Protein AF-G3HAL9-F1 (afdb_monomer_lite)

Radius of gyration: 25.88 Å; chains: 1; bounding box: 55×43×57 Å

InterPro domains:
  IPR000467 G-patch domain [PF01585]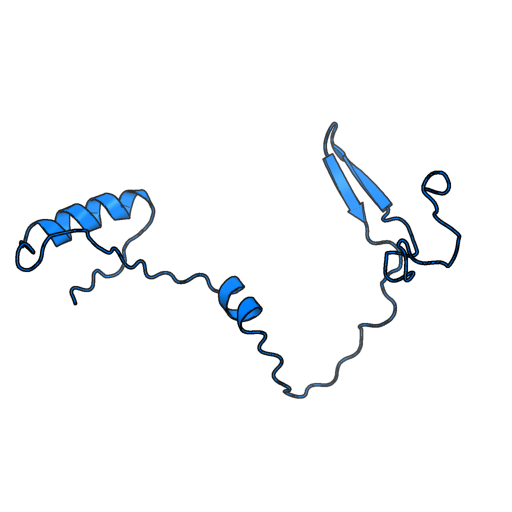 (1-33)
  IPR000467 G-patch domain [PS50174] (1-33)
  IPR000467 G-patch domain [SM00443] (1-37)
  IPR012677 Nucleotide-binding alpha-beta plait domain superfamily [G3DSA:3.30.70.330] (67-102)
  IPR040052 Splicing factor 45 [PTHR13288] (1-98)

Organism: Cricetulus griseus (NCBI:txid10029)

pLDDT: mean 73.86, std 15.91, range [32.91, 94.56]

Sequence (104 aa):
MQKYGFQEGQGLGKHEQGLITALSVEKTSKRGGNIIVGDAKEKRESQDASKKSDSNPLTEKLKCPPKVVLLRNMVGVGKVDEDLEVETKEECEKYGKVWEMCDI

Structure (mmCIF, N/CA/C/O backbone):
data_AF-G3HAL9-F1
#
_entry.id   AF-G3HAL9-F1
#
loop_
_atom_site.group_PDB
_atom_site.id
_atom_site.type_symbol
_atom_site.label_atom_id
_atom_site.label_alt_id
_atom_site.label_comp_id
_atom_site.label_asym_id
_atom_site.label_entity_id
_atom_site.label_seq_id
_atom_site.pdbx_PDB_ins_code
_atom_site.Cartn_x
_atom_site.Cartn_y
_atom_site.Cartn_z
_atom_site.occupancy
_atom_site.B_iso_or_equiv
_atom_site.auth_seq_id
_atom_site.auth_comp_id
_atom_site.auth_asym_id
_atom_site.auth_atom_id
_atom_site.pdbx_PDB_model_num
ATOM 1 N N . MET A 1 1 ? -31.031 7.710 31.951 1.00 58.72 1 MET A N 1
ATOM 2 C CA . MET A 1 1 ? -31.438 7.223 30.611 1.00 58.72 1 MET A CA 1
ATOM 3 C C . MET A 1 1 ? -32.954 7.206 30.402 1.00 58.72 1 MET A C 1
ATOM 5 O O . MET A 1 1 ? -33.377 7.298 29.261 1.00 58.72 1 MET A O 1
ATOM 9 N N . GLN A 1 2 ? -33.774 7.200 31.460 1.00 64.12 2 GLN A N 1
ATOM 10 C CA . GLN A 1 2 ? -35.248 7.222 31.379 1.00 64.12 2 GLN A CA 1
ATOM 11 C C . GLN A 1 2 ? -35.827 8.379 30.539 1.00 64.12 2 GLN A C 1
ATOM 13 O O . GLN A 1 2 ? -36.776 8.196 29.788 1.00 64.12 2 GLN A O 1
ATOM 18 N N . LYS A 1 3 ? -35.179 9.553 30.571 1.00 68.81 3 LYS A N 1
ATOM 19 C CA . LYS A 1 3 ? -35.538 10.728 29.754 1.00 68.81 3 LYS A CA 1
ATOM 20 C C . LYS A 1 3 ? -35.478 10.484 28.232 1.00 68.81 3 LYS A C 1
ATOM 22 O O . LYS A 1 3 ? -36.099 11.226 27.485 1.00 68.81 3 LYS A O 1
ATOM 27 N N . TYR A 1 4 ? -34.748 9.463 27.781 1.00 69.94 4 TYR A N 1
ATOM 28 C CA . TYR A 1 4 ? -34.570 9.117 26.365 1.00 69.94 4 TYR A CA 1
ATOM 29 C C . TYR A 1 4 ? -35.267 7.799 25.983 1.00 69.94 4 TYR A C 1
ATOM 31 O O . TYR A 1 4 ? -34.837 7.125 25.054 1.00 69.94 4 TYR A O 1
ATOM 39 N N . GLY A 1 5 ? -36.334 7.422 26.698 1.00 66.44 5 GLY A N 1
ATOM 40 C CA . GLY A 1 5 ? -37.165 6.265 26.341 1.00 66.44 5 GLY A CA 1
ATOM 41 C C . GLY A 1 5 ? -36.671 4.918 26.872 1.00 66.44 5 GLY A C 1
ATOM 42 O O . GLY A 1 5 ? -37.131 3.883 26.412 1.00 66.44 5 GLY A O 1
ATOM 43 N N . PHE A 1 6 ? -35.750 4.915 27.837 1.00 73.25 6 PHE A N 1
ATOM 44 C CA . PHE A 1 6 ? -35.351 3.700 28.546 1.00 73.25 6 PHE A CA 1
ATOM 45 C C . PHE A 1 6 ? -36.448 3.259 29.527 1.00 73.25 6 PHE A C 1
ATOM 47 O O . PHE A 1 6 ? -36.790 4.028 30.432 1.00 73.25 6 PHE A O 1
ATOM 54 N N . GLN A 1 7 ? -36.947 2.032 29.374 1.00 72.19 7 GLN A N 1
ATOM 55 C CA . GLN A 1 7 ? -37.799 1.352 30.352 1.00 72.19 7 GLN A CA 1
ATOM 56 C C . GLN A 1 7 ? -37.038 0.159 30.937 1.00 72.19 7 GLN A C 1
ATOM 58 O O . GLN A 1 7 ? -36.301 -0.524 30.232 1.00 72.19 7 GLN A O 1
ATOM 63 N N . GLU A 1 8 ? -37.188 -0.069 32.239 1.00 69.69 8 GLU A N 1
ATOM 64 C CA . GLU A 1 8 ? -36.499 -1.153 32.939 1.00 69.69 8 GLU A CA 1
ATOM 65 C C . GLU A 1 8 ? -36.958 -2.513 32.383 1.00 69.69 8 GLU A C 1
ATOM 67 O O . GLU A 1 8 ? -38.143 -2.834 32.416 1.00 69.69 8 GLU A O 1
ATOM 72 N N . GLY A 1 9 ? -36.023 -3.279 31.807 1.00 72.56 9 GLY A N 1
ATOM 73 C CA . GLY A 1 9 ? -36.291 -4.578 31.175 1.00 72.56 9 GLY A CA 1
ATOM 74 C C . GLY A 1 9 ? -36.582 -4.543 29.668 1.00 72.56 9 GLY A C 1
ATOM 75 O O . GLY A 1 9 ? -36.568 -5.599 29.039 1.00 72.56 9 GLY A O 1
ATOM 76 N N . GLN A 1 10 ? -36.780 -3.363 29.069 1.00 73.25 10 GLN A N 1
ATOM 77 C CA . GLN A 1 10 ? -37.017 -3.202 27.630 1.00 73.25 10 GLN A CA 1
ATOM 78 C C . GLN A 1 10 ? -35.741 -2.698 26.942 1.00 73.25 10 GLN A C 1
ATOM 80 O O . GLN A 1 10 ? -35.166 -1.680 27.337 1.00 73.25 10 GLN A O 1
ATOM 85 N N . GLY A 1 11 ? -35.271 -3.405 25.913 1.00 75.62 11 GLY A N 1
ATOM 86 C CA . GLY A 1 11 ? -34.077 -2.993 25.175 1.00 75.62 11 GLY A CA 1
ATOM 87 C C . GLY A 1 11 ? -34.285 -1.667 24.438 1.00 75.62 11 GLY A C 1
ATOM 88 O O . GLY A 1 11 ? -35.387 -1.324 24.012 1.00 75.62 11 GLY A O 1
ATOM 89 N N . LEU A 1 12 ? -33.218 -0.889 24.264 1.00 74.00 12 LEU A N 1
ATOM 90 C CA . LEU A 1 12 ? -33.297 0.385 23.542 1.00 74.00 12 LEU A CA 1
ATOM 91 C C . LEU A 1 12 ? -33.543 0.176 22.030 1.00 74.00 12 LEU A C 1
ATOM 93 O O . LEU A 1 12 ? -32.870 -0.624 21.383 1.00 74.00 12 LEU A O 1
ATOM 97 N N . GLY A 1 13 ? -34.464 0.945 21.438 1.00 74.06 13 GLY A N 1
ATOM 98 C CA . GLY A 1 13 ? -34.747 0.956 19.993 1.00 74.06 13 GLY A CA 1
ATOM 99 C C . GLY A 1 13 ? -36.143 0.438 19.623 1.00 74.06 13 GLY A C 1
ATOM 100 O O . GLY A 1 13 ? -36.834 -0.162 20.433 1.00 74.06 13 GLY A O 1
ATOM 101 N N . LYS A 1 14 ? -36.568 0.659 18.372 1.00 78.25 14 LYS A N 1
ATOM 102 C CA . LYS A 1 14 ? -37.939 0.364 17.893 1.00 78.2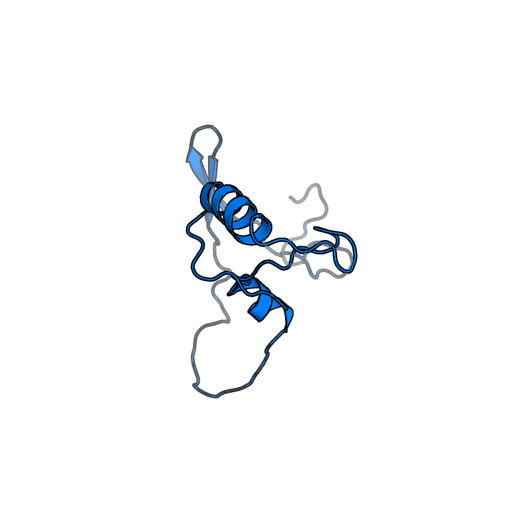5 14 LYS A CA 1
ATOM 103 C C . LYS A 1 14 ? -38.375 -1.101 18.079 1.00 78.25 14 LYS A C 1
ATOM 105 O O . LYS A 1 14 ? -39.562 -1.360 18.223 1.00 78.25 14 LYS A O 1
ATOM 110 N N . HIS A 1 15 ? -37.422 -2.031 18.033 1.00 80.12 15 HIS A N 1
ATOM 111 C CA . HIS A 1 15 ? -37.642 -3.474 18.193 1.00 80.12 15 HIS A CA 1
ATOM 112 C C . HIS A 1 15 ? -37.029 -4.033 19.479 1.00 80.12 15 HIS A C 1
ATOM 114 O O . HIS A 1 15 ? -36.839 -5.239 19.574 1.00 80.12 15 HIS A O 1
ATOM 120 N N . GLU A 1 16 ? -36.647 -3.169 20.422 1.00 76.62 16 GLU A N 1
ATOM 121 C CA . GLU A 1 16 ? -36.116 -3.587 21.726 1.00 76.62 16 GLU A CA 1
ATOM 122 C C . GLU A 1 16 ? -34.829 -4.433 21.658 1.00 76.62 16 GLU A C 1
ATOM 124 O O . GLU A 1 16 ? -34.477 -5.141 22.592 1.00 76.62 16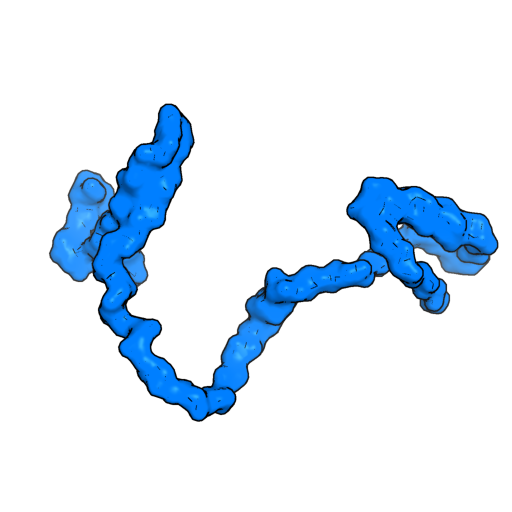 GLU A O 1
ATOM 129 N N . GLN A 1 17 ? -34.097 -4.358 20.541 1.00 80.06 17 GLN A N 1
ATOM 130 C CA . GLN A 1 17 ? -32.881 -5.146 20.294 1.00 80.06 17 GLN A CA 1
ATOM 131 C C . GLN A 1 17 ? -31.629 -4.565 20.969 1.00 80.06 17 GLN A C 1
ATOM 133 O O . GLN A 1 17 ? -30.571 -5.193 20.960 1.00 80.06 17 GLN A O 1
ATOM 138 N N . GLY A 1 18 ? -31.709 -3.332 21.472 1.00 77.12 18 GLY A N 1
ATOM 139 C CA . GLY A 1 18 ? -30.582 -2.641 22.085 1.00 77.12 18 GLY A CA 1
ATOM 140 C C . GLY A 1 18 ? -30.321 -3.062 23.527 1.00 77.12 18 GLY A C 1
ATOM 141 O O . GLY A 1 18 ? -30.983 -3.923 24.096 1.00 77.12 18 GLY A O 1
ATOM 142 N N . LEU A 1 19 ? -29.328 -2.414 24.135 1.00 75.31 19 LEU A N 1
ATOM 143 C CA . LEU A 1 19 ? -28.902 -2.700 25.503 1.00 75.31 19 LEU A CA 1
ATOM 144 C C . LEU A 1 19 ? -30.033 -2.458 26.509 1.00 75.31 19 LEU A C 1
ATOM 146 O O . LEU A 1 19 ? -30.701 -1.424 26.467 1.00 75.31 19 LEU A O 1
ATOM 150 N N . ILE A 1 20 ? -30.193 -3.417 27.421 1.00 74.75 20 ILE A N 1
ATOM 151 C CA . ILE A 1 20 ? -31.208 -3.418 28.485 1.00 74.75 20 ILE A CA 1
ATOM 152 C C . ILE A 1 20 ? -30.682 -2.721 29.752 1.00 74.75 20 ILE A C 1
ATOM 154 O O . ILE A 1 20 ? -31.464 -2.216 30.549 1.00 74.75 20 ILE A O 1
ATOM 158 N N . THR A 1 21 ? -29.359 -2.630 29.924 1.00 76.06 21 THR A N 1
ATOM 159 C CA . THR A 1 21 ? -28.722 -2.025 31.106 1.00 76.06 21 THR A CA 1
ATOM 160 C C . THR A 1 21 ? -27.585 -1.097 30.686 1.00 76.06 21 THR A C 1
ATOM 162 O O . THR A 1 21 ? -26.916 -1.323 29.675 1.00 76.06 21 THR A O 1
ATOM 165 N N . ALA A 1 22 ? -27.369 -0.024 31.450 1.00 70.50 22 ALA A N 1
ATOM 166 C CA . ALA A 1 22 ? -26.293 0.927 31.201 1.00 70.50 22 ALA A CA 1
ATOM 167 C C . ALA A 1 22 ? -24.920 0.331 31.549 1.00 70.50 22 ALA A C 1
ATOM 169 O O . ALA A 1 22 ? -24.763 -0.319 32.579 1.00 70.50 22 ALA A O 1
ATOM 170 N N . LEU A 1 23 ? -23.914 0.617 30.719 1.00 76.25 23 LEU A N 1
ATOM 171 C CA . LEU A 1 23 ? -22.523 0.286 31.024 1.00 76.25 23 LEU A CA 1
ATOM 172 C C . LEU A 1 23 ? -22.007 1.200 32.140 1.00 76.25 23 LEU A C 1
ATOM 174 O O . LEU A 1 23 ? -22.208 2.419 32.093 1.00 76.25 23 LEU A O 1
ATOM 178 N N . SER A 1 24 ? -21.332 0.624 33.131 1.00 77.50 24 SER A N 1
ATOM 179 C CA . SER A 1 24 ? -20.670 1.392 34.179 1.00 77.50 24 SER A CA 1
ATOM 180 C C . SER A 1 24 ? -19.285 1.840 33.707 1.00 77.50 24 SER A C 1
ATOM 182 O O . SER A 1 24 ? -18.622 1.180 32.909 1.00 77.50 24 SER A O 1
ATOM 184 N N . VAL A 1 25 ? -18.850 3.016 34.157 1.00 78.81 25 VAL A N 1
ATOM 185 C CA . VAL A 1 25 ? -17.542 3.579 33.799 1.00 78.81 25 VAL A CA 1
ATOM 186 C C . VAL A 1 25 ? -16.806 3.959 35.072 1.00 78.81 25 VAL A C 1
ATOM 188 O O . VAL A 1 25 ? -17.301 4.758 35.867 1.00 78.81 25 VAL A O 1
ATOM 191 N N . GLU A 1 26 ? -15.609 3.415 35.244 1.00 83.00 26 GLU A N 1
ATOM 192 C CA . GLU A 1 26 ? -14.670 3.794 36.290 1.00 83.00 26 GLU A CA 1
ATOM 193 C C . GLU A 1 26 ? -13.792 4.947 35.805 1.00 83.00 26 GLU A C 1
ATOM 195 O O . GLU A 1 26 ? -13.197 4.899 34.728 1.00 83.00 26 GLU A O 1
ATOM 200 N N . LYS A 1 27 ? -13.710 6.027 36.585 1.00 83.94 27 LYS A N 1
ATOM 201 C CA . LYS A 1 27 ? -12.888 7.185 36.217 1.00 83.94 27 LYS A CA 1
ATOM 202 C C . LYS A 1 27 ? -11.419 6.870 36.451 1.00 83.94 27 LYS A C 1
ATOM 204 O O . LYS A 1 27 ? -10.984 6.760 37.589 1.00 83.94 27 LYS A O 1
ATOM 209 N N . THR A 1 28 ? -10.651 6.815 35.373 1.00 77.31 28 THR A N 1
ATOM 210 C CA . THR A 1 28 ? -9.210 6.554 35.428 1.00 77.31 28 THR A CA 1
ATOM 211 C C . THR A 1 28 ? -8.373 7.829 35.327 1.00 77.31 28 THR A C 1
ATOM 213 O O . THR A 1 28 ? -7.216 7.831 35.737 1.00 77.31 28 THR A O 1
ATOM 216 N N . SER A 1 29 ? -8.917 8.940 34.808 1.00 77.50 29 SER A N 1
ATOM 217 C CA . SER A 1 29 ? -8.189 10.216 34.694 1.00 77.50 29 SER A CA 1
ATOM 218 C C . SER A 1 29 ? -9.119 11.432 34.531 1.00 77.50 29 SER A C 1
ATOM 220 O O . SER A 1 29 ? -10.328 11.296 34.360 1.00 77.50 29 SER A O 1
ATOM 222 N N . LYS A 1 30 ? -8.552 12.651 34.520 1.00 75.69 30 LYS A N 1
ATOM 223 C CA . LYS A 1 30 ? -9.268 13.939 34.359 1.00 75.69 30 LYS A CA 1
ATOM 224 C C . LYS A 1 30 ? -10.132 14.016 33.090 1.00 75.69 30 LYS A C 1
ATOM 226 O O . LYS A 1 30 ? -11.112 14.754 33.074 1.00 75.69 30 LYS A O 1
ATOM 231 N N . ARG A 1 31 ? -9.764 13.288 32.029 1.00 79.44 31 ARG A N 1
ATOM 232 C CA . ARG A 1 31 ? -10.529 13.173 30.768 1.00 79.44 31 ARG A CA 1
ATOM 233 C C . ARG A 1 31 ? -10.754 11.722 30.320 1.00 79.44 31 ARG A C 1
ATOM 235 O O . ARG A 1 31 ? -11.194 11.507 29.198 1.00 79.44 31 ARG A O 1
ATOM 242 N N . GLY A 1 32 ? -10.424 10.740 31.160 1.00 77.06 32 GLY A N 1
ATOM 243 C CA . GLY A 1 32 ? -10.457 9.321 30.802 1.00 77.06 32 GLY A CA 1
ATOM 244 C C . GLY A 1 32 ? -11.306 8.505 31.771 1.00 77.06 32 GLY A C 1
ATOM 245 O O . GLY A 1 32 ? -11.318 8.773 32.973 1.00 77.06 32 GLY A O 1
ATOM 246 N N . GLY A 1 33 ? -12.002 7.504 31.244 1.00 84.62 33 GLY A N 1
ATOM 247 C CA . GLY A 1 33 ? -12.713 6.500 32.027 1.00 84.62 33 GLY A CA 1
ATOM 248 C C . GLY A 1 33 ? -12.581 5.133 31.368 1.00 84.62 33 GLY A C 1
ATOM 249 O O . GLY A 1 33 ? -12.538 5.045 30.142 1.00 84.62 33 GLY A O 1
ATOM 250 N N . ASN A 1 34 ? -12.480 4.088 32.181 1.00 81.62 34 ASN A N 1
ATOM 251 C CA . ASN A 1 34 ? -12.494 2.702 31.745 1.00 81.62 34 ASN A CA 1
ATOM 252 C C . ASN A 1 34 ? -13.915 2.150 31.887 1.00 81.62 34 ASN A C 1
ATOM 254 O O . ASN A 1 34 ? -14.541 2.311 32.931 1.00 81.62 34 ASN A O 1
ATOM 258 N N . ILE A 1 35 ? -14.446 1.531 30.838 1.00 82.12 35 ILE A N 1
ATOM 259 C CA . ILE A 1 35 ? -15.797 0.967 30.863 1.00 82.12 35 ILE A CA 1
ATOM 260 C C . ILE A 1 35 ? -15.720 -0.393 31.561 1.00 82.12 35 ILE A C 1
ATOM 262 O O . ILE A 1 35 ? -15.090 -1.315 31.046 1.00 82.12 35 ILE A O 1
ATOM 266 N N . ILE A 1 36 ? -16.362 -0.523 32.720 1.00 76.00 36 ILE A N 1
ATOM 267 C CA . ILE A 1 36 ? -16.495 -1.800 33.417 1.00 76.00 36 ILE A CA 1
ATOM 268 C C . ILE A 1 36 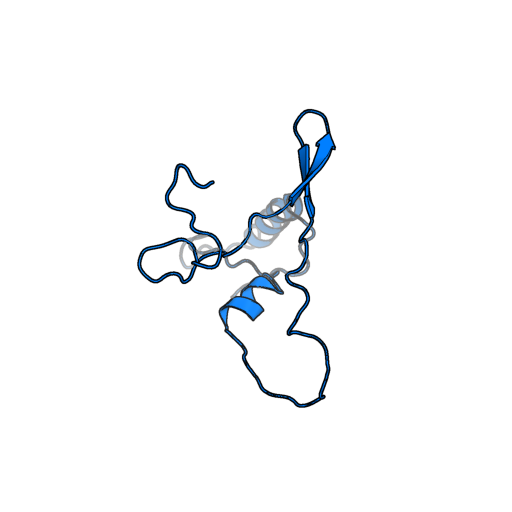? -17.778 -2.457 32.912 1.00 76.00 36 ILE A C 1
ATOM 270 O O . ILE A 1 36 ? -18.873 -1.908 33.014 1.00 76.00 36 ILE A O 1
ATOM 274 N N . VAL A 1 37 ? -17.656 -3.651 32.343 1.00 69.62 37 VAL A N 1
ATOM 275 C CA . VAL A 1 37 ? -18.826 -4.449 31.970 1.00 69.62 37 VAL A CA 1
ATOM 276 C C . VAL A 1 37 ? -19.352 -5.121 33.238 1.00 69.62 37 VAL A C 1
ATOM 278 O O . VAL A 1 37 ? -18.893 -6.197 33.610 1.00 69.62 37 VAL A O 1
ATOM 281 N N . GLY A 1 38 ? -20.280 -4.456 33.928 1.00 56.44 38 GLY A N 1
ATOM 282 C CA . GLY A 1 38 ? -21.067 -5.062 35.002 1.00 56.44 38 GLY A CA 1
ATOM 283 C C . GLY A 1 38 ? -22.101 -6.031 34.424 1.00 56.44 38 GLY A C 1
ATOM 284 O O . GLY A 1 38 ? -22.894 -5.644 33.570 1.00 56.44 38 GLY A O 1
ATOM 285 N N . ASP A 1 39 ? -22.042 -7.289 34.857 1.00 55.75 39 ASP A N 1
ATOM 286 C CA . ASP A 1 39 ? -23.106 -8.300 34.769 1.00 55.75 39 ASP A CA 1
ATOM 287 C C . ASP A 1 39 ? -23.742 -8.564 33.388 1.00 55.75 39 ASP A C 1
ATOM 289 O O . ASP A 1 39 ? -24.933 -8.829 33.270 1.00 55.75 39 ASP A O 1
ATOM 293 N N . ALA A 1 40 ? -22.931 -8.604 32.326 1.00 50.81 40 ALA A N 1
ATOM 294 C CA . ALA A 1 40 ? -23.270 -9.323 31.085 1.00 50.81 40 ALA A CA 1
ATOM 295 C C . ALA A 1 40 ? -22.536 -10.676 30.980 1.00 50.81 40 ALA A C 1
ATOM 297 O O . ALA A 1 40 ? -22.394 -11.249 29.897 1.00 50.81 40 ALA A O 1
ATOM 298 N N . LYS A 1 41 ? -22.046 -11.191 32.116 1.00 43.94 41 LYS A N 1
ATOM 299 C CA . LYS A 1 41 ? -21.348 -12.474 32.223 1.00 43.94 41 LYS A CA 1
ATOM 300 C C . LYS A 1 41 ? -22.301 -13.611 32.620 1.00 43.94 41 LYS A C 1
ATOM 302 O O . LYS A 1 41 ? -21.997 -14.369 33.521 1.00 43.94 41 LYS A O 1
ATOM 307 N N . GLU A 1 42 ? -23.424 -13.781 31.924 1.00 47.69 42 GLU A N 1
ATOM 308 C CA . GLU A 1 42 ? -24.213 -15.025 32.000 1.00 47.69 42 GLU A CA 1
ATOM 309 C C . GLU A 1 42 ? -24.822 -15.386 30.641 1.00 47.69 42 GLU A C 1
ATOM 311 O O . GLU A 1 42 ? -26.010 -15.215 30.395 1.00 47.69 42 GLU A O 1
ATOM 316 N N . LYS A 1 43 ? -23.970 -15.873 29.726 1.00 42.41 43 LYS A N 1
ATOM 317 C CA . LYS A 1 43 ? -24.229 -17.070 28.892 1.00 42.41 43 LYS A CA 1
ATOM 318 C C . LYS A 1 43 ? -23.093 -17.380 27.913 1.00 42.41 43 LYS A C 1
ATOM 320 O O . LYS A 1 43 ? -23.355 -17.713 26.763 1.00 42.41 43 LYS A O 1
ATOM 325 N N . ARG A 1 44 ? -21.817 -17.274 28.302 1.00 46.88 44 ARG A N 1
ATOM 326 C CA . ARG A 1 44 ? -20.719 -1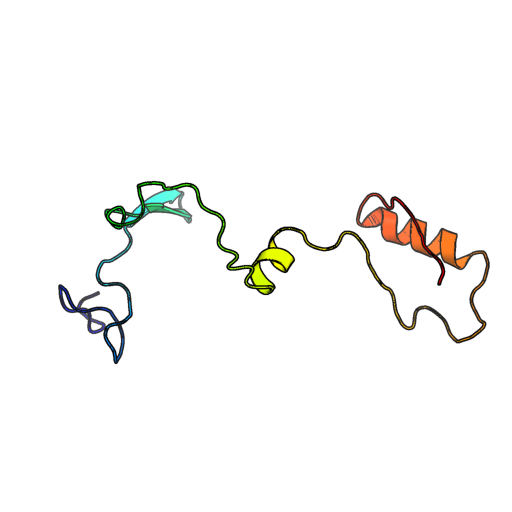7.728 27.418 1.00 46.88 44 ARG A CA 1
ATOM 327 C C . ARG A 1 44 ? -19.536 -18.361 28.140 1.00 46.88 44 ARG A C 1
ATOM 329 O O . ARG A 1 44 ? -18.404 -18.090 27.780 1.00 46.88 44 ARG A O 1
ATOM 336 N N . GLU A 1 45 ? -19.782 -19.244 29.101 1.00 41.94 45 GLU A N 1
ATOM 337 C CA . GLU A 1 45 ? -18.772 -20.214 29.551 1.00 41.94 45 GLU A CA 1
ATOM 338 C C . GLU A 1 45 ? -19.531 -21.524 29.845 1.00 41.94 45 GLU A C 1
ATOM 340 O O . GLU A 1 45 ? -20.321 -21.597 30.777 1.00 41.94 45 GLU A O 1
ATOM 345 N N . SER A 1 46 ? -19.496 -22.536 28.977 1.00 40.91 46 SER A N 1
ATOM 346 C CA . SER A 1 46 ? -18.447 -23.558 29.039 1.00 40.91 46 SER A CA 1
ATOM 347 C C . SER A 1 46 ? -18.422 -24.422 27.764 1.00 40.91 46 SER A C 1
ATOM 349 O O . SER A 1 46 ? -19.394 -25.072 27.403 1.00 40.91 46 SER A O 1
ATOM 351 N N . GLN A 1 47 ? -17.285 -24.334 27.073 1.00 49.53 47 GLN A N 1
ATOM 352 C CA . GLN A 1 47 ? -16.525 -25.395 26.403 1.00 49.53 47 GLN A CA 1
ATOM 353 C C . GLN A 1 47 ? -17.272 -26.666 25.953 1.00 49.53 47 GLN A C 1
ATOM 355 O O . GLN A 1 47 ? -17.584 -27.522 26.768 1.00 49.53 47 GLN A O 1
ATOM 360 N N . ASP A 1 48 ? -17.333 -26.878 24.636 1.00 32.91 48 ASP A N 1
ATOM 361 C CA . ASP A 1 48 ? -16.909 -28.170 24.098 1.00 32.91 48 ASP A CA 1
ATOM 362 C C . ASP A 1 48 ? -16.135 -27.976 22.789 1.00 32.91 48 ASP A C 1
ATOM 364 O O . ASP A 1 48 ? -16.455 -27.148 21.927 1.00 32.91 48 ASP A O 1
ATOM 368 N N . ALA A 1 49 ? -15.041 -28.714 22.711 1.00 47.50 49 ALA A N 1
ATOM 369 C CA . ALA A 1 49 ? -14.103 -28.768 21.626 1.00 47.50 49 ALA A CA 1
ATOM 370 C C . ALA A 1 49 ? -14.751 -29.464 20.428 1.00 47.50 49 ALA A C 1
ATOM 372 O O . ALA A 1 49 ? -14.748 -30.684 20.323 1.00 47.50 49 ALA A O 1
ATOM 373 N N . SER A 1 50 ? -15.253 -28.704 19.460 1.00 39.03 50 SER A N 1
ATOM 374 C CA . SER A 1 50 ? -15.453 -29.227 18.108 1.00 39.03 50 SER A CA 1
ATOM 375 C C . SER A 1 50 ? -15.530 -28.103 17.091 1.00 39.03 50 SER A C 1
ATOM 377 O O . SER A 1 50 ? -16.511 -27.372 17.007 1.00 39.03 50 SER A O 1
ATOM 379 N N . LYS A 1 51 ? -14.456 -28.012 16.299 1.00 49.09 51 LYS A N 1
ATOM 380 C CA . LYS A 1 51 ? -14.442 -27.640 14.879 1.00 49.09 51 LYS A CA 1
ATOM 381 C C . LYS A 1 51 ? -15.839 -27.368 14.303 1.00 49.09 51 LYS A C 1
ATOM 383 O O . LYS A 1 51 ? -16.465 -28.312 13.832 1.00 49.09 51 LYS A O 1
ATOM 388 N N . LYS A 1 52 ? -16.276 -26.109 14.232 1.00 41.81 52 LYS A N 1
ATOM 389 C CA . LYS A 1 52 ? -17.134 -25.635 13.137 1.00 41.81 52 LYS A CA 1
ATOM 390 C C . LYS A 1 52 ? -16.720 -24.224 12.749 1.00 41.81 52 LYS A C 1
ATOM 392 O O . LYS A 1 52 ? -16.656 -23.304 13.553 1.00 41.81 52 LYS A O 1
ATOM 397 N N . SER A 1 53 ? -16.323 -24.162 11.494 1.00 52.38 53 SER A N 1
ATOM 398 C CA . SER A 1 53 ? -15.949 -23.024 10.687 1.00 52.38 53 SER A CA 1
ATOM 399 C C . SER A 1 53 ? -17.088 -22.014 10.596 1.00 52.38 53 SER A C 1
ATOM 401 O O . SER A 1 53 ? -18.002 -22.202 9.802 1.00 52.38 53 SER A O 1
ATOM 403 N N . ASP A 1 54 ? -16.981 -20.919 11.336 1.00 48.19 54 ASP A N 1
ATOM 404 C CA . ASP A 1 54 ? -17.584 -19.650 10.935 1.00 48.19 54 ASP A CA 1
ATOM 405 C C . ASP A 1 54 ? -16.441 -18.699 10.581 1.00 48.19 54 ASP A C 1
ATOM 407 O O . ASP A 1 54 ? -16.137 -17.727 11.275 1.00 48.19 54 ASP A O 1
ATOM 411 N N . SER A 1 55 ? -15.739 -19.037 9.495 1.00 51.34 55 SER A N 1
ATOM 412 C CA . SER A 1 55 ? -14.800 -18.141 8.827 1.00 51.34 55 SER A CA 1
ATOM 413 C C . SER A 1 55 ? -15.618 -17.042 8.163 1.00 51.34 55 SER A C 1
ATOM 415 O O . SER A 1 55 ? -15.904 -17.081 6.967 1.00 51.34 55 SER A O 1
ATOM 417 N N . ASN A 1 56 ? -16.048 -16.063 8.953 1.00 53.53 56 ASN A N 1
ATOM 418 C CA . ASN A 1 56 ? -16.531 -14.815 8.400 1.00 53.53 56 ASN A CA 1
ATOM 419 C C . ASN A 1 56 ? -15.309 -14.207 7.678 1.00 53.53 56 ASN A C 1
ATOM 421 O O . ASN A 1 56 ? -14.343 -13.851 8.363 1.00 53.53 56 ASN A O 1
ATOM 425 N N . PRO A 1 57 ? -15.278 -14.107 6.335 1.00 61.72 57 PRO A N 1
ATOM 426 C CA . PRO A 1 57 ? -14.066 -13.755 5.577 1.00 61.72 57 PRO A CA 1
ATOM 427 C C . PRO A 1 57 ? -13.546 -12.347 5.911 1.00 61.72 57 PRO A C 1
ATOM 429 O O . PRO A 1 57 ? -12.414 -11.988 5.595 1.00 61.72 57 PRO A O 1
ATOM 432 N N . LEU A 1 58 ? -14.372 -11.538 6.580 1.00 60.50 58 LEU A N 1
ATOM 433 C CA . LEU A 1 58 ? -13.991 -10.255 7.160 1.00 60.50 58 LEU A CA 1
ATOM 434 C C . LEU A 1 58 ? -13.112 -10.397 8.415 1.00 60.50 58 LEU A C 1
ATOM 436 O O . LEU A 1 58 ? -12.199 -9.602 8.611 1.00 60.50 58 LEU A O 1
ATOM 440 N N . THR A 1 59 ? -13.366 -11.401 9.259 1.00 62.66 59 THR A N 1
ATOM 441 C CA . THR A 1 59 ? -12.629 -11.603 10.519 1.00 62.66 59 THR A CA 1
ATOM 442 C C . THR A 1 59 ? -11.220 -12.144 10.301 1.00 62.66 59 THR A C 1
ATOM 444 O O . THR A 1 59 ? -10.329 -11.786 11.061 1.00 62.66 59 THR A O 1
ATOM 447 N N . GLU A 1 60 ? -10.975 -12.912 9.236 1.00 60.66 60 GLU A N 1
ATOM 448 C CA . GLU A 1 60 ? -9.616 -13.322 8.848 1.00 60.66 60 GLU A CA 1
ATOM 449 C C . GLU A 1 60 ? -8.798 -12.151 8.289 1.00 60.66 60 GLU A C 1
ATOM 451 O O . GLU A 1 60 ? -7.653 -11.953 8.697 1.00 60.66 60 GLU A O 1
ATOM 456 N N . LYS A 1 61 ? -9.403 -11.311 7.435 1.00 60.12 61 LYS A N 1
ATOM 457 C CA . LYS A 1 61 ? -8.746 -10.124 6.852 1.00 60.12 61 LYS A CA 1
ATOM 458 C C . LYS A 1 61 ? -8.315 -9.090 7.892 1.00 60.12 61 LYS A C 1
ATOM 460 O O . LYS A 1 61 ? -7.332 -8.389 7.685 1.00 60.12 61 LYS A O 1
ATOM 465 N N . LEU A 1 62 ? -9.039 -8.992 9.005 1.00 65.06 62 LEU A N 1
ATOM 466 C CA . LEU A 1 62 ? -8.698 -8.090 10.108 1.00 65.06 62 LEU A CA 1
ATOM 467 C C . LEU A 1 62 ? -7.659 -8.688 11.066 1.00 65.06 62 LEU A C 1
ATOM 469 O O . LEU A 1 62 ? -7.031 -7.949 11.820 1.00 65.06 62 LEU A O 1
ATOM 473 N N . LYS A 1 63 ? -7.475 -10.015 11.055 1.00 71.94 63 LYS A N 1
ATOM 474 C CA . LYS A 1 63 ? -6.589 -10.714 11.996 1.00 71.94 63 LYS A CA 1
ATOM 475 C C . LYS A 1 63 ? -5.134 -10.715 11.542 1.00 71.94 63 LYS A C 1
ATOM 477 O O . LYS A 1 63 ? -4.236 -10.719 12.379 1.00 71.94 63 LYS A O 1
ATOM 482 N N . CYS A 1 64 ? -4.901 -10.686 10.234 1.00 64.00 64 CYS A N 1
ATOM 483 C CA . CYS A 1 64 ? -3.575 -10.542 9.644 1.00 64.00 64 CYS A CA 1
ATOM 484 C C . CYS A 1 64 ? -3.661 -9.585 8.450 1.00 64.00 64 CYS A C 1
ATOM 486 O O . CYS A 1 64 ? -3.945 -10.039 7.339 1.00 64.00 64 CYS A O 1
ATOM 488 N N . PRO A 1 65 ? -3.435 -8.272 8.651 1.00 76.56 65 PRO A N 1
ATOM 489 C CA . PRO A 1 65 ? -3.277 -7.373 7.520 1.00 76.56 65 PRO A CA 1
ATOM 490 C C . PRO A 1 65 ? -2.125 -7.879 6.632 1.00 76.56 65 PRO A C 1
ATOM 492 O O . PRO A 1 65 ? -1.113 -8.366 7.156 1.00 76.56 65 PRO A O 1
ATOM 495 N N . PRO A 1 66 ? -2.268 -7.813 5.299 1.00 80.44 66 PRO A N 1
ATOM 496 C CA . PRO A 1 66 ? -1.234 -8.285 4.394 1.00 80.44 66 PRO A CA 1
ATOM 497 C C . PRO A 1 66 ? 0.032 -7.442 4.571 1.00 80.44 66 PRO A C 1
ATOM 499 O O . PRO A 1 66 ? -0.025 -6.218 4.646 1.00 80.44 66 PRO A O 1
ATOM 502 N N . LYS A 1 67 ? 1.183 -8.114 4.619 1.00 86.19 67 LYS A N 1
ATOM 503 C CA . LYS A 1 67 ? 2.510 -7.475 4.659 1.00 86.19 67 LYS A CA 1
ATOM 504 C C . LYS A 1 67 ? 3.051 -7.156 3.260 1.00 86.19 67 LYS A C 1
ATOM 506 O O . LYS A 1 67 ? 4.175 -6.693 3.136 1.00 86.19 67 LYS A O 1
ATOM 511 N N . VAL A 1 68 ? 2.260 -7.445 2.226 1.00 88.25 68 VAL A N 1
ATOM 512 C CA . VAL A 1 68 ? 2.596 -7.249 0.814 1.00 88.25 68 VAL A CA 1
ATOM 513 C C . VAL A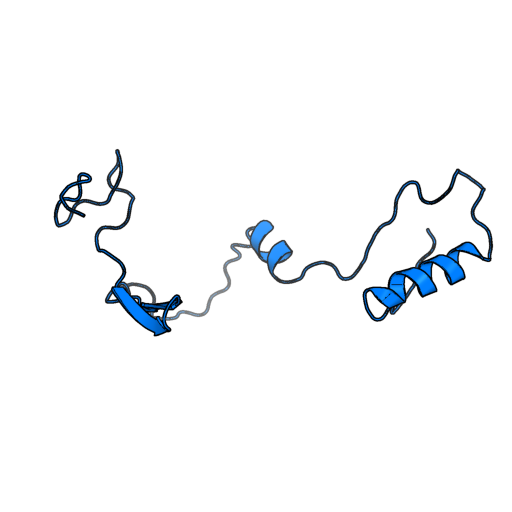 1 68 ? 1.805 -6.057 0.292 1.00 88.25 68 VAL A C 1
ATOM 515 O O . VAL A 1 68 ? 0.587 -5.992 0.478 1.00 88.25 68 VAL A O 1
ATOM 518 N N . VAL A 1 69 ? 2.497 -5.133 -0.368 1.00 88.50 69 VAL A N 1
ATOM 519 C CA . VAL A 1 69 ? 1.918 -3.932 -0.976 1.00 88.50 69 VAL A CA 1
ATOM 520 C C . VAL A 1 69 ? 2.040 -4.051 -2.493 1.00 88.50 69 VAL A C 1
ATOM 522 O O . VAL A 1 69 ? 3.107 -4.375 -2.999 1.00 88.50 69 VAL A O 1
ATOM 525 N N . LEU A 1 70 ? 0.946 -3.797 -3.218 1.00 90.31 70 LEU A N 1
ATOM 526 C CA . LEU A 1 70 ? 0.931 -3.767 -4.683 1.00 90.31 70 LEU A CA 1
ATOM 527 C C . LEU A 1 70 ? 0.793 -2.321 -5.162 1.00 90.31 70 LEU A C 1
ATOM 529 O O . LEU A 1 70 ? -0.266 -1.712 -4.990 1.00 90.31 70 LEU A O 1
ATOM 533 N N . LEU A 1 71 ? 1.838 -1.798 -5.798 1.00 89.81 71 LEU A N 1
ATOM 534 C CA . LEU A 1 71 ? 1.840 -0.471 -6.407 1.00 89.81 71 LEU A CA 1
ATOM 535 C C . LEU A 1 71 ? 1.415 -0.584 -7.877 1.00 89.81 71 LEU A C 1
ATOM 537 O O . LEU A 1 71 ? 2.011 -1.322 -8.655 1.00 89.81 71 LEU A O 1
ATOM 541 N N . ARG A 1 72 ? 0.349 0.124 -8.266 1.00 92.25 72 ARG A N 1
ATOM 542 C CA . ARG A 1 72 ? -0.161 0.156 -9.649 1.00 92.25 72 ARG A CA 1
ATOM 543 C C . ARG A 1 72 ? 0.089 1.525 -10.256 1.00 92.25 72 ARG A C 1
ATOM 545 O O . ARG A 1 72 ? 0.038 2.520 -9.543 1.00 92.25 72 ARG A O 1
ATOM 552 N N . ASN A 1 73 ? 0.289 1.565 -11.571 1.00 91.00 73 ASN A N 1
ATOM 553 C CA . ASN A 1 73 ? 0.599 2.789 -12.317 1.00 91.00 73 ASN A CA 1
ATOM 554 C C . ASN A 1 73 ? 1.880 3.498 -11.831 1.00 91.00 73 ASN A C 1
ATOM 556 O O . ASN A 1 73 ? 1.986 4.711 -11.976 1.00 91.00 73 ASN A O 1
ATOM 560 N N . MET A 1 74 ? 2.834 2.749 -11.261 1.00 89.62 74 MET A N 1
ATOM 561 C CA . MET A 1 74 ? 4.162 3.259 -10.882 1.00 89.62 74 MET A CA 1
ATOM 562 C C . MET A 1 74 ? 4.938 3.747 -12.110 1.00 89.62 74 MET A C 1
ATOM 564 O O . MET A 1 74 ? 5.507 4.831 -12.103 1.00 89.62 74 MET A O 1
ATOM 568 N N . VAL A 1 75 ? 4.884 2.979 -13.200 1.00 90.12 75 VAL A N 1
ATOM 569 C CA . VAL A 1 75 ? 5.545 3.300 -14.469 1.00 90.12 75 VAL A CA 1
ATOM 570 C C . VAL A 1 75 ? 4.678 2.900 -15.654 1.00 90.12 75 VAL A C 1
ATOM 572 O O . VAL A 1 75 ? 3.772 2.069 -15.551 1.00 90.12 75 VAL A O 1
ATOM 575 N N . GLY A 1 76 ? 4.946 3.535 -16.796 1.00 91.44 76 GLY A N 1
ATOM 576 C CA . GLY A 1 76 ? 4.329 3.173 -18.068 1.00 91.44 76 GLY A CA 1
ATOM 577 C C . GLY A 1 76 ? 4.808 1.810 -18.570 1.00 91.44 76 GLY A C 1
ATOM 578 O O . GLY A 1 76 ? 5.881 1.334 -18.206 1.00 91.44 76 GLY A O 1
ATOM 579 N N . VAL A 1 77 ? 4.021 1.195 -19.453 1.00 91.75 77 VAL A N 1
ATOM 580 C CA . VAL A 1 77 ? 4.364 -0.093 -20.075 1.00 91.75 77 VAL A CA 1
ATOM 581 C C . VAL A 1 77 ? 5.733 0.001 -20.761 1.00 91.75 77 VAL A C 1
ATOM 583 O O . VAL A 1 77 ? 5.957 0.905 -21.565 1.00 91.75 77 VAL A O 1
ATOM 586 N N . GLY A 1 78 ? 6.642 -0.924 -20.437 1.00 88.69 78 GLY A N 1
ATOM 587 C CA . GLY A 1 78 ? 7.986 -0.993 -21.024 1.00 88.69 78 GLY A CA 1
ATOM 588 C C . GLY A 1 78 ? 8.971 0.078 -20.541 1.00 88.69 78 GLY A C 1
ATOM 589 O O . GLY A 1 78 ? 10.048 0.192 -21.115 1.00 88.69 78 GLY A O 1
ATOM 590 N N . LYS A 1 79 ? 8.616 0.864 -19.515 1.00 88.19 79 LYS A N 1
ATOM 591 C CA . LYS A 1 79 ? 9.502 1.850 -18.871 1.00 88.19 79 LYS A CA 1
ATOM 592 C C . LYS A 1 79 ? 9.986 1.396 -17.493 1.00 88.19 79 LYS A C 1
ATOM 594 O O . LYS A 1 79 ? 10.168 2.225 -16.614 1.00 88.19 79 LYS A O 1
ATOM 599 N N . VAL A 1 80 ? 10.105 0.089 -17.295 1.00 90.25 80 VAL A N 1
ATOM 600 C CA . VAL A 1 80 ? 10.719 -0.468 -16.088 1.00 90.25 80 VAL A CA 1
ATOM 601 C C . VAL A 1 80 ? 12.227 -0.467 -16.326 1.00 90.25 80 VAL A C 1
ATOM 603 O O . VAL A 1 80 ? 12.685 -1.104 -17.276 1.00 90.25 80 VAL A O 1
ATOM 606 N N . ASP A 1 81 ? 12.962 0.305 -15.534 1.00 91.12 81 ASP A N 1
ATOM 607 C CA . ASP A 1 81 ? 14.422 0.411 -15.533 1.00 91.12 81 ASP A CA 1
ATOM 608 C C . ASP A 1 81 ? 15.039 -0.245 -14.283 1.00 91.12 81 ASP A C 1
ATOM 610 O O . ASP A 1 81 ? 14.335 -0.603 -13.340 1.00 91.12 81 ASP A O 1
ATOM 614 N N . GLU A 1 82 ? 16.361 -0.450 -14.302 1.00 91.12 82 GLU A N 1
ATOM 615 C CA . GLU A 1 82 ? 17.110 -1.134 -13.229 1.00 91.12 82 GLU A CA 1
ATOM 616 C C . GLU A 1 82 ? 17.173 -0.307 -11.930 1.00 91.12 82 GLU A C 1
ATOM 618 O O . GLU A 1 82 ? 17.296 -0.865 -10.841 1.00 91.12 82 GLU A O 1
ATOM 623 N N . ASP A 1 83 ? 17.035 1.019 -12.032 1.00 91.62 83 ASP A N 1
ATOM 624 C CA . ASP A 1 83 ? 17.082 1.932 -10.886 1.00 91.62 83 ASP A CA 1
ATOM 625 C C . ASP A 1 83 ? 15.764 1.938 -10.083 1.00 91.62 83 ASP A C 1
ATOM 627 O O . ASP A 1 83 ? 15.776 2.178 -8.871 1.00 91.62 83 ASP A O 1
ATOM 631 N N . LEU A 1 84 ? 14.628 1.605 -10.716 1.00 91.50 84 LEU A N 1
ATOM 632 C CA . LEU A 1 84 ? 13.300 1.638 -10.090 1.00 91.50 84 LEU A CA 1
ATOM 633 C C . LEU A 1 84 ? 13.206 0.775 -8.830 1.00 91.50 84 LEU A C 1
ATOM 635 O O . LEU A 1 84 ? 12.568 1.169 -7.848 1.00 91.50 84 LEU A O 1
ATOM 639 N N . GLU A 1 85 ? 13.810 -0.414 -8.862 1.00 89.50 85 GLU A N 1
ATOM 640 C CA . GLU A 1 85 ? 13.787 -1.353 -7.740 1.00 89.50 85 GLU A CA 1
ATOM 641 C C . GLU A 1 85 ? 14.486 -0.744 -6.517 1.00 89.50 85 GLU A C 1
ATOM 643 O O . GLU A 1 85 ? 13.951 -0.767 -5.403 1.00 89.50 85 GLU A O 1
ATOM 648 N N . VAL A 1 86 ? 15.656 -0.139 -6.741 1.00 92.00 86 VAL A N 1
ATOM 649 C CA . VAL A 1 86 ? 16.485 0.461 -5.691 1.00 92.00 86 VAL A CA 1
ATOM 650 C C . VAL A 1 86 ? 15.789 1.680 -5.093 1.00 92.00 86 VAL A C 1
ATOM 652 O O . VAL A 1 86 ? 15.610 1.735 -3.874 1.00 92.00 86 VAL A O 1
ATOM 655 N N . GLU A 1 87 ? 15.311 2.604 -5.933 1.00 92.69 87 GLU A N 1
ATOM 656 C CA . GLU A 1 87 ? 14.613 3.815 -5.481 1.00 92.69 87 GLU A CA 1
ATOM 657 C C . GLU A 1 87 ? 13.355 3.477 -4.669 1.00 92.69 87 GLU A C 1
ATOM 659 O O . GLU A 1 87 ? 13.106 4.037 -3.596 1.00 92.69 87 GLU A O 1
ATOM 664 N N . THR A 1 88 ? 12.561 2.516 -5.151 1.00 91.81 88 THR A N 1
ATOM 665 C CA . THR A 1 88 ? 11.306 2.152 -4.483 1.00 91.81 88 THR A CA 1
ATOM 666 C C . THR A 1 88 ? 11.564 1.441 -3.159 1.00 91.81 88 THR A C 1
ATOM 668 O O . THR A 1 88 ? 10.829 1.659 -2.188 1.00 91.81 88 THR A O 1
ATOM 671 N N . LYS A 1 89 ? 12.609 0.613 -3.086 1.00 91.69 89 LYS A N 1
ATOM 672 C CA . LYS A 1 89 ? 13.011 -0.049 -1.845 1.00 91.69 89 LYS A CA 1
ATOM 673 C C . LYS A 1 89 ? 13.452 0.966 -0.793 1.00 91.69 89 LYS A C 1
ATOM 675 O O . LYS A 1 89 ? 12.964 0.900 0.336 1.00 91.69 89 LYS A O 1
ATOM 680 N N . GLU A 1 90 ? 14.309 1.916 -1.162 1.00 92.94 90 GLU A N 1
ATOM 681 C CA . GLU A 1 90 ? 14.777 2.976 -0.259 1.00 92.94 90 GLU A CA 1
ATOM 682 C C . GLU A 1 90 ? 13.620 3.847 0.253 1.00 92.94 90 GLU A C 1
ATOM 684 O O . GLU A 1 90 ? 13.554 4.174 1.443 1.00 92.94 90 GLU A O 1
ATOM 689 N N . GLU A 1 91 ? 12.657 4.180 -0.611 1.00 93.31 91 GLU A N 1
ATOM 690 C CA . GLU A 1 91 ? 11.477 4.946 -0.204 1.00 93.31 91 GLU A CA 1
ATOM 691 C C . GLU A 1 91 ? 10.574 4.139 0.745 1.00 93.31 91 GLU A C 1
ATOM 693 O O . GLU A 1 91 ? 10.064 4.676 1.734 1.00 93.31 91 GLU A O 1
ATOM 698 N N . CYS A 1 92 ? 10.407 2.837 0.491 1.00 91.56 92 CYS A N 1
ATOM 699 C CA . CYS A 1 92 ? 9.606 1.949 1.336 1.00 91.56 92 CYS A CA 1
ATOM 700 C C . CYS A 1 92 ? 10.251 1.685 2.708 1.00 91.56 92 CYS A C 1
ATOM 702 O O . CYS A 1 92 ? 9.523 1.545 3.698 1.00 91.56 92 CYS A O 1
ATOM 704 N N . GLU A 1 93 ? 11.586 1.679 2.810 1.00 93.12 93 GLU A N 1
ATOM 705 C CA . GLU A 1 93 ? 12.306 1.490 4.080 1.00 93.12 93 GLU A CA 1
ATOM 706 C C . GLU A 1 93 ? 11.985 2.571 5.128 1.00 93.12 93 GLU A C 1
ATOM 708 O O . GLU A 1 93 ? 12.026 2.301 6.333 1.00 93.12 93 GLU A O 1
ATOM 713 N N . LYS A 1 94 ? 11.550 3.763 4.695 1.00 94.56 94 LYS A N 1
ATOM 714 C CA . LYS A 1 94 ? 11.076 4.840 5.587 1.00 94.56 94 LYS A CA 1
ATOM 715 C C . LYS A 1 94 ? 9.837 4.449 6.397 1.00 94.56 94 LYS A C 1
ATOM 717 O O . LYS A 1 94 ? 9.613 4.994 7.478 1.00 94.56 94 LYS A O 1
ATOM 722 N N . TYR A 1 95 ? 9.031 3.518 5.887 1.00 90.38 95 TYR A N 1
ATOM 723 C CA . TYR A 1 95 ? 7.766 3.093 6.497 1.00 90.38 95 TYR A CA 1
ATOM 724 C C . TYR A 1 95 ? 7.883 1.763 7.253 1.00 90.38 95 TYR A C 1
ATOM 726 O O . TYR A 1 95 ? 6.957 1.368 7.966 1.00 90.38 95 TYR A O 1
ATOM 734 N N . GLY A 1 96 ? 9.019 1.077 7.131 1.00 91.12 96 GLY A N 1
ATOM 735 C CA . GLY A 1 96 ? 9.291 -0.185 7.803 1.00 91.12 96 GLY A CA 1
ATOM 736 C C . GLY A 1 96 ? 10.281 -1.042 7.025 1.00 91.12 96 GLY A C 1
ATOM 737 O O . GLY A 1 96 ? 10.605 -0.770 5.877 1.00 91.12 96 GLY A O 1
ATOM 738 N N . LYS A 1 97 ? 10.761 -2.120 7.649 1.00 90.62 97 LYS A N 1
ATOM 739 C CA . LYS A 1 97 ? 11.713 -3.027 7.002 1.00 90.62 97 LYS A CA 1
ATOM 740 C C . LYS A 1 97 ? 11.065 -3.712 5.795 1.00 90.62 97 LYS A C 1
ATOM 742 O O . LYS A 1 97 ? 10.145 -4.512 5.975 1.00 90.62 97 LYS A O 1
ATOM 747 N N . VAL A 1 98 ? 11.598 -3.460 4.604 1.00 89.25 98 VAL A N 1
ATOM 748 C CA . VAL A 1 98 ? 11.251 -4.178 3.372 1.00 89.25 98 VAL A CA 1
ATOM 749 C C . VAL A 1 98 ? 12.055 -5.475 3.332 1.00 89.25 98 VAL A C 1
ATOM 751 O O . VAL A 1 98 ? 13.265 -5.467 3.548 1.00 89.25 98 VAL A O 1
ATOM 754 N N . TRP A 1 99 ? 11.378 -6.611 3.158 1.00 81.12 99 TRP A N 1
ATOM 755 C CA . TRP A 1 99 ? 12.033 -7.926 3.176 1.00 81.12 99 TRP A CA 1
ATOM 756 C C . TRP A 1 99 ? 12.397 -8.388 1.773 1.00 81.12 99 TRP A C 1
ATOM 758 O O . TRP A 1 99 ? 13.506 -8.863 1.559 1.00 81.12 99 TRP A O 1
ATOM 768 N N . GLU A 1 100 ? 11.465 -8.238 0.838 1.00 81.75 100 GLU A N 1
ATOM 769 C CA . GLU A 1 100 ? 11.580 -8.753 -0.517 1.00 81.75 100 GLU A CA 1
ATOM 770 C C . GLU A 1 100 ? 10.819 -7.820 -1.463 1.00 81.75 100 GLU A C 1
ATOM 772 O O . GLU A 1 100 ? 9.733 -7.339 -1.119 1.00 81.75 100 GLU A O 1
ATOM 777 N N . MET A 1 101 ? 11.416 -7.549 -2.620 1.00 78.62 101 MET A N 1
ATOM 778 C CA . MET A 1 101 ? 10.811 -6.821 -3.727 1.00 78.62 101 MET A CA 1
ATOM 779 C C . MET A 1 101 ? 10.571 -7.849 -4.837 1.00 78.62 101 MET A C 1
ATOM 781 O O . MET A 1 101 ? 11.494 -8.571 -5.202 1.00 78.62 101 MET A O 1
ATOM 785 N N . CYS A 1 102 ? 9.333 -7.986 -5.313 1.00 70.44 102 CYS A N 1
ATOM 786 C CA . CYS A 1 102 ? 9.029 -8.859 -6.447 1.00 70.44 102 CYS A CA 1
ATOM 787 C C . CYS A 1 102 ? 8.657 -8.008 -7.654 1.00 70.44 102 CYS A C 1
ATOM 789 O O . CYS A 1 102 ? 7.653 -7.292 -7.603 1.00 70.44 102 CYS A O 1
ATOM 791 N N . ASP A 1 103 ? 9.404 -8.170 -8.739 1.00 65.88 103 ASP A N 1
ATOM 792 C CA . ASP A 1 103 ? 8.969 -7.756 -10.067 1.00 65.88 103 ASP A CA 1
ATOM 793 C C . ASP A 1 103 ? 7.993 -8.798 -10.640 1.00 65.88 103 ASP A C 1
ATOM 795 O O . ASP A 1 103 ? 8.139 -10.003 -10.406 1.00 65.88 103 ASP A O 1
ATOM 799 N N . ILE A 1 104 ? 6.956 -8.328 -11.342 1.00 59.38 104 ILE A N 1
ATOM 800 C CA . ILE A 1 104 ? 5.979 -9.161 -12.072 1.00 59.38 104 ILE A CA 1
ATOM 801 C C . ILE A 1 104 ? 6.372 -9.237 -13.542 1.00 59.38 104 ILE A C 1
ATOM 803 O O . ILE A 1 104 ? 6.667 -8.164 -14.113 1.00 59.38 104 ILE A O 1
#

Foldseek 3Di:
DVVQPQDQPFADDPRSPHDNDDWDWDDPDPPDTDTDRPPPPPDDDDDDDDDDDPPPVVVVCVVDPDPDDDDPPPDDPPPDDPCVQVVVLVVVVVVHHDDDDDDD

Secondary structure (DSSP, 8-state):
-GGGT--TTSPSSTTS-S-SSPPEEEEEETTEEEEE--S--SS-------------HHHHHHHS--S-----SSS-TT---SHHHHHHHHHHHTTS--------